Protein AF-A0A967Z069-F1 (afdb_monomer_lite)

Secondary structure (DSSP, 8-state):
--------------HHHHHHHHHHHHHHT--HHHHHHHHHHHHHHHHHHT-

Foldseek 3Di:
DDPPPDDDDDDDDDPVVVVVLVVVCVVVVHDSVVVVVVVVVVVVVVVVVVD

Radius of gyration: 13.55 Å; chains: 1; bounding box: 30×25×36 Å

Sequence (51 aa):
MSKETKQFTTIKIWIETRRKLRQIAALTDRNMVEVIDDLATKDLKRLQKGK

pLDDT: mean 91.18, std 14.05, range [43.41, 98.56]

Structure (mmCIF, N/CA/C/O backbone):
data_AF-A0A967Z069-F1
#
_entry.id   AF-A0A967Z069-F1
#
loop_
_atom_site.group_PDB
_atom_site.id
_atom_site.type_symbol
_atom_site.label_atom_id
_atom_site.label_alt_id
_atom_site.label_comp_id
_atom_site.label_asym_id
_atom_site.label_entity_id
_atom_site.label_seq_id
_atom_site.pdbx_PDB_ins_code
_atom_site.Cartn_x
_atom_site.Cartn_y
_atom_site.Cartn_z
_atom_site.occupancy
_atom_site.B_iso_or_equiv
_atom_site.auth_seq_id
_atom_site.auth_comp_id
_atom_site.auth_asym_id
_atom_site.auth_atom_id
_atom_site.pdbx_PDB_model_num
ATOM 1 N N . MET A 1 1 ? -17.815 10.846 -21.449 1.00 43.41 1 MET A N 1
ATOM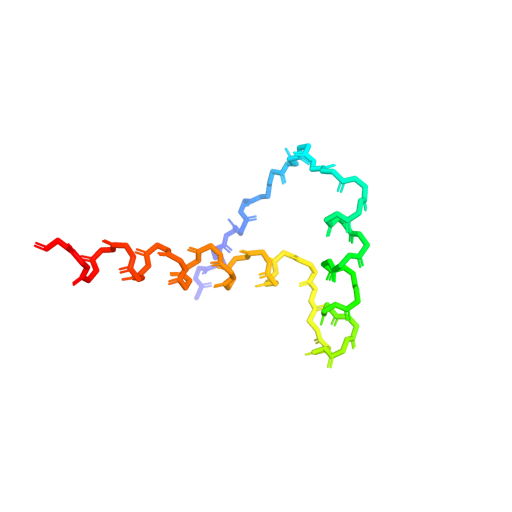 2 C CA . MET A 1 1 ? -17.196 10.363 -20.196 1.00 43.41 1 MET A CA 1
ATOM 3 C C . MET A 1 1 ? -15.928 11.157 -19.961 1.00 43.41 1 MET A C 1
ATOM 5 O O . MET A 1 1 ? -14.969 10.980 -20.704 1.00 43.41 1 MET A O 1
ATOM 9 N N . SER A 1 2 ? -15.950 12.089 -19.013 1.00 45.09 2 SER A N 1
ATOM 10 C CA . SER A 1 2 ? -14.768 12.869 -18.644 1.00 45.09 2 SER A CA 1
ATOM 11 C C . SER A 1 2 ? -13.695 11.910 -18.126 1.00 45.09 2 SER A C 1
ATOM 13 O O . SER A 1 2 ? -13.947 11.158 -17.189 1.00 45.09 2 SER A O 1
ATOM 15 N N . LYS A 1 3 ? -12.525 11.876 -18.771 1.00 54.47 3 LYS A N 1
ATOM 16 C CA . LYS A 1 3 ? -11.360 11.166 -18.235 1.00 54.47 3 LYS A CA 1
ATOM 17 C C . LYS A 1 3 ? -10.921 11.930 -16.989 1.00 54.47 3 LYS A C 1
ATOM 19 O O . LYS A 1 3 ? -10.321 12.991 -17.118 1.00 54.47 3 LYS A O 1
ATOM 24 N N . GLU A 1 4 ? -11.254 11.436 -15.801 1.00 65.75 4 GLU A N 1
ATOM 25 C CA . GLU A 1 4 ? -10.641 11.944 -14.576 1.00 65.75 4 GLU A CA 1
ATOM 26 C C . GLU A 1 4 ? -9.141 11.651 -14.641 1.00 65.75 4 GLU A C 1
ATOM 28 O O . GLU A 1 4 ? -8.698 10.499 -14.626 1.00 65.75 4 GLU A O 1
ATOM 33 N N . THR A 1 5 ? -8.347 12.706 -14.785 1.00 76.44 5 THR A N 1
ATOM 34 C CA . THR A 1 5 ? -6.892 12.604 -14.786 1.00 76.44 5 THR A CA 1
ATOM 35 C C . THR A 1 5 ? -6.442 12.271 -13.369 1.00 76.44 5 THR A C 1
ATOM 37 O O . THR A 1 5 ? -6.438 13.138 -12.496 1.00 76.44 5 THR A O 1
ATOM 40 N N . LYS A 1 6 ? -6.062 11.011 -13.122 1.00 83.94 6 LYS A N 1
ATOM 41 C CA . LYS A 1 6 ? -5.448 10.614 -11.849 1.00 83.94 6 LYS A CA 1
ATOM 42 C C . LYS A 1 6 ? -4.156 11.413 -11.650 1.00 83.94 6 LYS A C 1
ATOM 44 O O . LYS A 1 6 ? -3.255 11.350 -12.487 1.00 83.94 6 LYS A O 1
ATOM 49 N N . GLN A 1 7 ? -4.080 12.176 -10.562 1.00 92.38 7 GLN A N 1
ATOM 50 C CA . GLN A 1 7 ? -2.869 12.894 -10.168 1.00 92.38 7 GLN A CA 1
ATOM 51 C C . GLN A 1 7 ? -1.982 11.970 -9.331 1.00 92.38 7 GLN A C 1
ATOM 53 O O . GLN A 1 7 ? -2.460 11.324 -8.399 1.00 92.38 7 GLN A O 1
ATOM 58 N N . PHE A 1 8 ? -0.692 11.909 -9.656 1.00 92.62 8 PHE A N 1
ATOM 59 C CA . PHE A 1 8 ? 0.278 11.078 -8.945 1.00 92.62 8 PHE A CA 1
ATOM 60 C C . PHE A 1 8 ? 1.318 11.952 -8.250 1.00 92.62 8 PHE A C 1
ATOM 62 O O . PHE A 1 8 ? 1.748 12.972 -8.782 1.00 92.62 8 PHE A O 1
ATOM 69 N N . THR A 1 9 ? 1.751 11.516 -7.070 1.00 95.12 9 THR A N 1
ATOM 70 C CA . THR A 1 9 ? 2.863 12.118 -6.332 1.00 95.12 9 THR A CA 1
ATOM 71 C C . THR A 1 9 ? 3.860 11.041 -5.915 1.00 95.12 9 THR A C 1
ATOM 73 O O . THR A 1 9 ? 3.556 9.847 -5.944 1.00 95.12 9 THR A O 1
ATOM 76 N N . THR A 1 10 ? 5.062 11.459 -5.527 1.00 95.81 10 THR A N 1
ATOM 77 C CA . THR A 1 10 ? 6.102 10.564 -5.013 1.00 95.81 10 THR A CA 1
ATOM 78 C C . THR A 1 10 ? 6.241 10.751 -3.508 1.00 95.81 10 THR A C 1
ATOM 80 O O . THR A 1 10 ? 6.326 11.876 -3.023 1.00 95.81 10 THR A O 1
ATOM 83 N N . ILE A 1 11 ? 6.318 9.645 -2.769 1.00 95.81 11 ILE A N 1
ATOM 84 C CA . ILE A 1 11 ? 6.550 9.643 -1.322 1.00 95.81 11 ILE A CA 1
ATOM 85 C C . ILE A 1 11 ? 7.863 8.937 -0.989 1.00 95.81 11 ILE A C 1
ATOM 87 O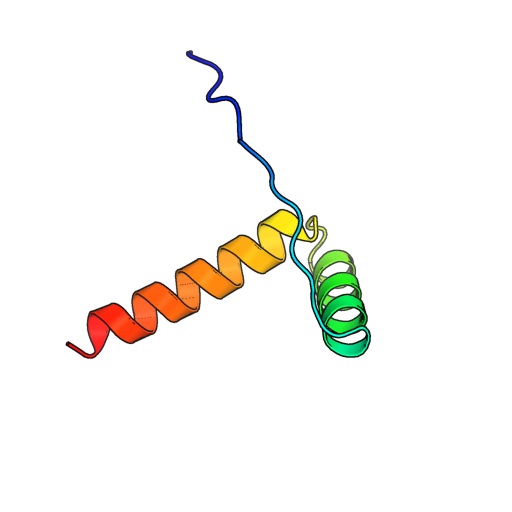 O . ILE A 1 11 ? 8.277 7.997 -1.672 1.00 95.81 11 ILE A O 1
ATOM 91 N N . LYS A 1 12 ? 8.514 9.368 0.093 1.00 97.56 12 LYS A N 1
ATOM 92 C CA . LYS A 1 12 ? 9.629 8.624 0.686 1.00 97.56 12 LYS A CA 1
ATOM 93 C C . LYS A 1 12 ? 9.063 7.553 1.618 1.00 97.56 12 LYS A C 1
ATOM 95 O O . LYS A 1 12 ? 8.252 7.859 2.484 1.00 97.56 12 LYS A O 1
ATOM 100 N N . ILE A 1 13 ? 9.510 6.313 1.447 1.00 97.12 13 ILE A N 1
ATOM 101 C CA . ILE A 1 13 ? 9.166 5.174 2.309 1.00 97.12 13 ILE A CA 1
ATOM 102 C C . ILE A 1 13 ? 10.417 4.349 2.601 1.00 97.12 13 ILE A C 1
ATOM 104 O O . ILE A 1 13 ? 11.376 4.366 1.827 1.00 97.12 13 ILE A O 1
ATOM 108 N N . TRP A 1 14 ? 10.393 3.595 3.698 1.00 98.56 14 TRP A N 1
ATOM 109 C CA . TRP A 1 14 ? 11.465 2.664 4.040 1.00 98.56 14 TRP A CA 1
ATOM 110 C C . TRP A 1 14 ? 11.660 1.606 2.950 1.00 98.56 14 TRP A C 1
ATOM 112 O O . TRP A 1 14 ? 10.696 1.132 2.339 1.00 98.56 14 TRP A O 1
ATOM 122 N N . ILE A 1 15 ? 12.914 1.194 2.739 1.00 98.44 15 ILE A N 1
ATOM 123 C CA . ILE A 1 15 ? 13.260 0.213 1.703 1.00 98.44 15 ILE A CA 1
ATOM 124 C C . ILE A 1 15 ? 12.540 -1.123 1.918 1.00 98.44 15 ILE A C 1
ATOM 126 O O . ILE A 1 15 ? 12.011 -1.699 0.967 1.00 98.44 15 ILE A O 1
ATOM 130 N N . GLU A 1 16 ? 12.422 -1.561 3.172 1.00 98.56 16 GLU A N 1
ATOM 131 C CA . GLU A 1 16 ? 11.704 -2.783 3.534 1.00 98.56 16 GLU A CA 1
ATOM 132 C C . GLU A 1 16 ? 10.202 -2.670 3.264 1.00 98.56 16 GLU A C 1
ATOM 134 O O . GLU A 1 16 ? 9.594 -3.596 2.729 1.00 98.56 16 GLU A O 1
ATOM 139 N N . THR A 1 17 ? 9.597 -1.510 3.534 1.00 98.12 17 THR A N 1
ATOM 140 C CA . THR A 1 17 ? 8.191 -1.257 3.189 1.00 98.12 17 THR A CA 1
ATOM 141 C C . THR A 1 17 ? 7.979 -1.337 1.680 1.00 98.12 17 THR A C 1
ATOM 143 O O . THR A 1 17 ? 7.051 -1.999 1.223 1.00 98.12 17 THR A O 1
ATOM 146 N N . ARG A 1 18 ? 8.878 -0.747 0.882 1.00 98.00 18 ARG A N 1
ATOM 147 C CA . ARG A 1 18 ? 8.820 -0.847 -0.584 1.00 98.00 18 ARG A CA 1
ATOM 148 C C . ARG A 1 18 ? 8.934 -2.294 -1.072 1.00 98.00 18 ARG A C 1
ATOM 150 O O . ARG A 1 18 ? 8.233 -2.667 -2.010 1.00 98.00 18 ARG A O 1
ATOM 157 N N . ARG A 1 19 ? 9.799 -3.112 -0.458 1.00 98.38 19 ARG A N 1
ATOM 158 C CA . ARG A 1 19 ? 9.928 -4.545 -0.783 1.00 98.38 19 ARG A CA 1
ATOM 159 C C . ARG A 1 19 ? 8.628 -5.299 -0.506 1.00 98.38 19 ARG A C 1
ATOM 161 O O . ARG A 1 19 ? 8.152 -6.003 -1.392 1.00 98.38 19 ARG A O 1
ATOM 168 N N . LYS A 1 20 ? 8.014 -5.082 0.662 1.00 98.38 20 LYS A N 1
ATOM 169 C CA . LYS A 1 20 ? 6.713 -5.674 1.021 1.00 98.38 20 LYS A CA 1
ATOM 170 C C . LYS A 1 20 ? 5.612 -5.272 0.037 1.00 98.38 20 LYS A C 1
ATOM 172 O O . LYS A 1 20 ? 4.898 -6.132 -0.465 1.00 98.38 20 LYS A O 1
ATOM 177 N N . LEU A 1 21 ? 5.518 -3.984 -0.304 1.00 98.06 21 LEU A N 1
ATOM 178 C CA . LEU A 1 21 ? 4.530 -3.482 -1.268 1.00 98.06 21 LEU A CA 1
ATOM 179 C C . LEU A 1 21 ? 4.699 -4.108 -2.658 1.00 98.06 21 LEU A C 1
ATOM 181 O O . LEU A 1 21 ? 3.706 -4.463 -3.286 1.00 98.06 21 LEU A O 1
ATOM 185 N N . ARG A 1 22 ? 5.941 -4.300 -3.122 1.00 98.00 22 ARG A N 1
ATOM 186 C CA . ARG A 1 22 ? 6.223 -5.003 -4.385 1.00 98.00 22 ARG A CA 1
ATOM 187 C C . ARG A 1 22 ? 5.779 -6.462 -4.362 1.00 98.00 22 ARG A C 1
ATOM 189 O O . ARG A 1 22 ? 5.224 -6.927 -5.348 1.00 98.00 22 ARG A O 1
ATOM 196 N N . GLN A 1 23 ? 6.020 -7.171 -3.262 1.00 98.44 23 GLN A N 1
ATOM 197 C CA . GLN A 1 23 ? 5.575 -8.558 -3.125 1.00 98.44 23 GLN A CA 1
ATOM 198 C C . GLN A 1 23 ? 4.048 -8.64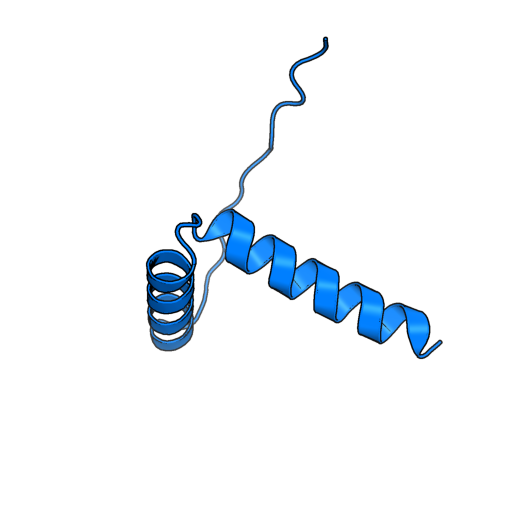7 -3.140 1.00 98.44 23 GLN A C 1
ATOM 200 O O . GLN A 1 23 ? 3.501 -9.461 -3.870 1.00 98.44 23 GLN A O 1
ATOM 205 N N . ILE A 1 24 ? 3.355 -7.766 -2.410 1.00 98.12 24 ILE A N 1
ATOM 206 C CA . ILE A 1 24 ? 1.885 -7.710 -2.418 1.00 98.12 24 ILE A CA 1
ATOM 207 C C . ILE A 1 24 ? 1.358 -7.407 -3.824 1.00 98.12 24 ILE A C 1
ATOM 209 O O . ILE A 1 24 ? 0.430 -8.067 -4.280 1.00 98.12 24 ILE A O 1
ATOM 213 N N . ALA A 1 25 ? 1.949 -6.431 -4.515 1.00 98.19 25 ALA A N 1
ATOM 214 C CA . ALA A 1 25 ? 1.600 -6.091 -5.892 1.00 98.19 25 ALA A CA 1
ATOM 215 C C . ALA A 1 25 ? 1.708 -7.319 -6.815 1.00 98.19 25 ALA A C 1
ATOM 217 O O . ALA A 1 25 ? 0.737 -7.665 -7.480 1.00 98.19 25 ALA A O 1
ATOM 218 N N . ALA A 1 26 ? 2.835 -8.040 -6.759 1.00 98.00 26 ALA A N 1
ATOM 219 C CA . ALA A 1 26 ? 3.052 -9.255 -7.545 1.00 98.00 26 ALA A CA 1
ATOM 220 C C . ALA A 1 26 ? 2.074 -10.389 -7.191 1.00 98.00 26 ALA A C 1
ATOM 222 O O . ALA A 1 26 ? 1.534 -11.033 -8.080 1.00 98.00 26 ALA A O 1
ATOM 223 N N . LEU A 1 27 ? 1.818 -10.618 -5.900 1.00 98.31 27 LEU A N 1
ATOM 224 C CA . LEU A 1 27 ? 0.914 -11.674 -5.429 1.00 98.31 27 LEU A CA 1
ATOM 225 C C . LEU A 1 27 ? -0.561 -11.397 -5.739 1.00 98.31 27 LEU A C 1
ATOM 227 O O . LEU A 1 27 ? -1.364 -12.324 -5.733 1.00 98.31 27 LEU A O 1
ATOM 231 N N . THR A 1 28 ? -0.929 -10.132 -5.952 1.00 97.12 28 THR A N 1
ATOM 232 C CA . THR A 1 28 ? -2.322 -9.724 -6.186 1.00 97.12 28 THR A CA 1
ATOM 233 C C . THR A 1 28 ? -2.595 -9.276 -7.617 1.00 97.12 28 THR A C 1
ATOM 235 O O . THR A 1 28 ? -3.709 -8.842 -7.880 1.00 97.12 28 THR A O 1
ATOM 238 N N . ASP A 1 29 ? -1.607 -9.372 -8.514 1.00 96.81 29 ASP A N 1
ATOM 239 C CA . ASP A 1 29 ? -1.674 -8.872 -9.896 1.00 96.81 29 ASP A CA 1
ATOM 240 C C . ASP A 1 29 ? -2.153 -7.406 -9.984 1.00 96.81 29 ASP A C 1
ATOM 242 O O . ASP A 1 29 ? -2.968 -7.018 -10.816 1.00 96.81 29 ASP A O 1
ATOM 246 N N . ARG A 1 30 ? -1.664 -6.570 -9.056 1.00 96.56 30 ARG A N 1
ATOM 247 C CA . ARG A 1 30 ? -1.989 -5.135 -8.955 1.00 96.56 30 ARG A CA 1
ATOM 248 C C . ARG A 1 30 ? -0.735 -4.288 -9.045 1.00 96.56 30 ARG A C 1
ATOM 250 O O . ARG A 1 30 ? 0.362 -4.740 -8.719 1.00 96.56 30 ARG A O 1
ATOM 257 N N . ASN A 1 31 ? -0.882 -3.012 -9.395 1.00 96.56 31 ASN A N 1
ATOM 258 C CA . ASN A 1 31 ? 0.239 -2.075 -9.292 1.00 96.56 31 A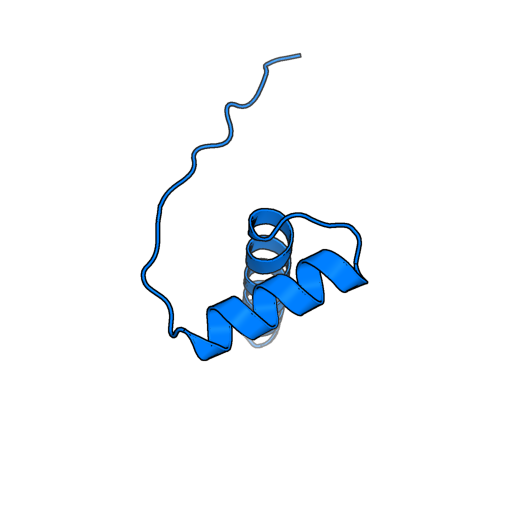SN A CA 1
ATOM 259 C C . ASN A 1 31 ? 0.409 -1.546 -7.851 1.00 96.56 31 ASN A C 1
ATOM 261 O O . ASN A 1 31 ? -0.510 -1.570 -7.034 1.00 96.56 31 ASN A O 1
ATOM 265 N N . MET A 1 32 ? 1.601 -1.036 -7.514 1.00 96.44 32 MET A N 1
ATOM 266 C CA . MET A 1 32 ? 1.873 -0.551 -6.149 1.00 96.44 32 MET A CA 1
ATOM 267 C C . MET A 1 32 ? 0.990 0.633 -5.733 1.00 96.44 32 MET A C 1
ATOM 269 O O . MET A 1 32 ? 0.769 0.810 -4.539 1.00 96.44 32 MET A O 1
ATOM 273 N N . VAL A 1 33 ? 0.517 1.452 -6.679 1.00 96.31 33 VAL A N 1
ATOM 274 C CA . VAL A 1 33 ? -0.348 2.598 -6.361 1.00 96.31 33 VAL A CA 1
ATOM 275 C C . VAL A 1 33 ? -1.694 2.096 -5.849 1.00 96.31 33 VAL A C 1
ATOM 277 O O . VAL A 1 33 ? -2.131 2.537 -4.795 1.00 96.31 33 VAL A O 1
ATOM 280 N N . GLU A 1 34 ? -2.291 1.114 -6.522 1.00 96.56 34 GLU A N 1
ATOM 281 C CA . GLU A 1 34 ? -3.534 0.461 -6.087 1.00 96.56 34 GLU A CA 1
ATOM 282 C C . GLU A 1 34 ? -3.385 -0.230 -4.733 1.00 96.56 34 GLU A C 1
ATOM 284 O O . GLU A 1 34 ? -4.284 -0.167 -3.899 1.00 96.56 34 GLU A O 1
ATOM 289 N N . VAL A 1 35 ? -2.237 -0.869 -4.486 1.00 97.38 35 VAL A N 1
ATOM 290 C CA . VAL A 1 35 ? -1.956 -1.488 -3.184 1.00 97.38 35 VAL A CA 1
ATOM 291 C C . VAL A 1 35 ? -1.906 -0.435 -2.074 1.00 97.38 35 VAL A C 1
ATOM 293 O O . VAL A 1 35 ? -2.500 -0.638 -1.017 1.00 97.38 35 VAL A O 1
ATOM 296 N N . ILE A 1 36 ? -1.205 0.682 -2.293 1.00 96.88 36 ILE A N 1
ATOM 297 C CA . ILE A 1 36 ? -1.099 1.768 -1.307 1.00 96.88 36 ILE A CA 1
ATOM 298 C C . ILE A 1 36 ? -2.466 2.422 -1.070 1.00 96.88 36 ILE A C 1
ATOM 300 O O . ILE A 1 36 ? -2.828 2.653 0.083 1.00 96.88 36 ILE A O 1
ATOM 304 N N . ASP A 1 37 ? -3.222 2.685 -2.135 1.00 96.56 37 ASP A N 1
ATOM 305 C CA . ASP A 1 37 ? -4.549 3.305 -2.071 1.00 96.56 37 ASP A CA 1
ATOM 306 C C . ASP A 1 37 ? -5.548 2.449 -1.278 1.00 96.56 37 ASP A C 1
ATOM 308 O O . ASP A 1 37 ? -6.235 2.941 -0.380 1.00 96.56 37 ASP A O 1
ATOM 312 N N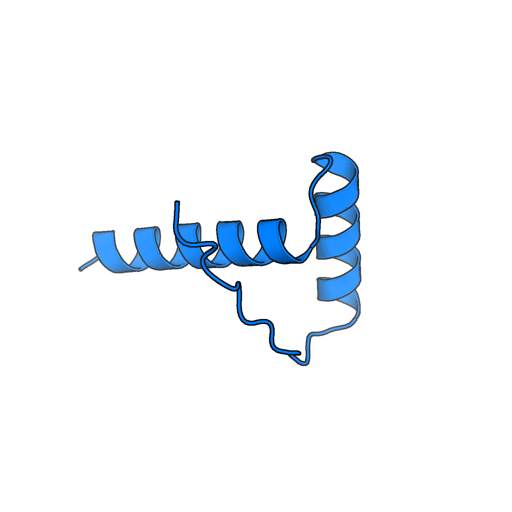 . ASP A 1 38 ? -5.562 1.138 -1.528 1.00 96.88 38 ASP A N 1
ATOM 313 C CA . ASP A 1 38 ? -6.402 0.180 -0.809 1.00 96.88 38 ASP A CA 1
ATOM 314 C C . ASP A 1 38 ? -6.033 0.107 0.684 1.00 96.88 38 ASP A C 1
ATOM 316 O O . ASP A 1 38 ? -6.913 0.145 1.548 1.00 96.88 38 ASP A O 1
ATOM 320 N N . LEU A 1 39 ? -4.735 0.068 1.012 1.00 96.38 39 LEU A N 1
ATOM 321 C CA . LEU A 1 39 ? -4.262 0.087 2.402 1.00 96.38 39 LEU A CA 1
ATOM 322 C C . LEU A 1 39 ? -4.673 1.375 3.128 1.00 96.38 39 LEU A C 1
ATOM 324 O O . LEU A 1 39 ? -5.210 1.305 4.236 1.00 96.38 39 LEU A O 1
ATOM 328 N N . ALA A 1 40 ? -4.467 2.536 2.501 1.00 96.38 40 ALA A N 1
ATOM 329 C CA . ALA A 1 40 ? -4.828 3.831 3.070 1.00 96.38 40 ALA A CA 1
ATOM 330 C C . ALA A 1 40 ? -6.346 3.958 3.264 1.00 96.38 40 ALA A C 1
ATOM 332 O O . ALA A 1 40 ? -6.810 4.350 4.335 1.00 96.38 40 ALA A O 1
ATOM 333 N N . THR A 1 41 ? -7.130 3.556 2.262 1.00 97.00 41 THR A N 1
ATOM 334 C CA . THR A 1 41 ? -8.597 3.593 2.311 1.00 97.00 41 THR A CA 1
ATOM 335 C C . THR A 1 41 ? -9.146 2.688 3.410 1.00 97.00 41 THR A C 1
ATOM 337 O O . THR A 1 41 ? -10.049 3.088 4.150 1.00 97.00 41 THR A O 1
ATOM 340 N N . LYS A 1 42 ? -8.619 1.465 3.542 1.00 96.38 42 LYS A N 1
ATOM 341 C CA . LYS A 1 42 ? -9.037 0.521 4.587 1.00 96.38 42 LYS A CA 1
ATOM 342 C C . LYS A 1 42 ? -8.756 1.068 5.978 1.00 96.38 42 LYS A C 1
ATOM 344 O O . LYS A 1 42 ? -9.646 1.022 6.830 1.00 96.38 42 LYS A O 1
ATOM 349 N N . ASP A 1 43 ? -7.558 1.603 6.199 1.00 97.19 43 ASP A N 1
ATOM 350 C CA . ASP A 1 43 ? -7.191 2.126 7.511 1.00 97.19 43 ASP A CA 1
ATOM 351 C C . ASP A 1 43 ? -7.981 3.394 7.860 1.00 97.19 43 ASP A C 1
ATOM 353 O O . ASP A 1 43 ? -8.525 3.498 8.959 1.00 97.19 43 ASP A O 1
ATOM 357 N N . LEU A 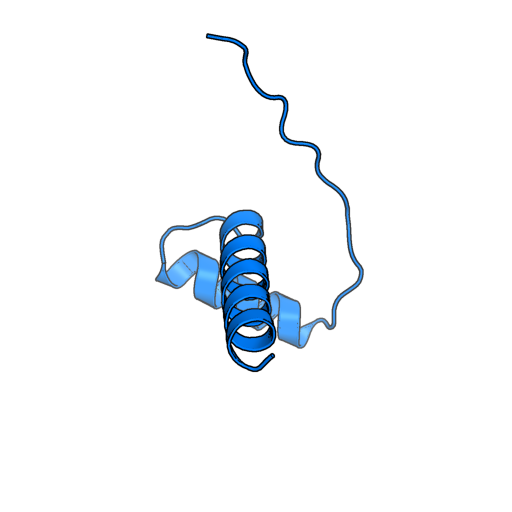1 44 ? -8.180 4.296 6.894 1.00 96.62 44 LEU A N 1
ATOM 358 C CA . LEU A 1 44 ? -9.011 5.485 7.082 1.00 96.62 44 LEU A CA 1
ATOM 359 C C . LEU A 1 44 ? -10.453 5.118 7.457 1.00 96.62 44 LEU A C 1
ATOM 361 O O . LEU A 1 44 ? -10.992 5.656 8.423 1.00 96.62 44 LEU A O 1
ATOM 365 N N . LYS A 1 45 ? -11.068 4.161 6.748 1.00 96.62 45 LYS A N 1
ATOM 366 C CA . LYS A 1 45 ? -12.421 3.671 7.068 1.00 96.62 45 LYS A CA 1
ATOM 367 C C . LYS A 1 45 ? -12.491 3.056 8.464 1.00 96.62 45 LYS A C 1
ATOM 369 O O . LYS A 1 45 ? -13.475 3.266 9.172 1.00 96.62 45 LYS A O 1
ATOM 374 N N . ARG A 1 46 ? -11.471 2.293 8.867 1.00 96.12 46 ARG A N 1
ATOM 375 C CA . ARG A 1 46 ? -11.377 1.707 10.212 1.00 96.12 46 ARG A CA 1
ATOM 376 C C . ARG A 1 46 ? -11.340 2.797 11.284 1.00 96.12 46 ARG A C 1
ATOM 378 O O . ARG A 1 46 ? -12.074 2.699 12.260 1.00 96.12 46 ARG A O 1
ATOM 385 N N . LEU A 1 47 ? -10.536 3.840 11.078 1.00 96.19 47 LEU A N 1
ATOM 386 C CA . LEU A 1 47 ? -10.405 4.968 12.005 1.00 96.19 47 LEU A CA 1
ATOM 387 C C . LEU A 1 47 ? -11.674 5.832 12.073 1.00 96.19 47 LEU A C 1
ATOM 389 O O . LEU A 1 47 ? -12.024 6.314 13.145 1.00 96.19 47 LEU A O 1
ATOM 393 N N . GLN A 1 48 ? -12.384 6.008 10.957 1.00 94.69 48 GLN A N 1
ATOM 394 C CA . GLN A 1 48 ? -13.642 6.763 10.911 1.00 94.69 48 GLN A CA 1
ATOM 395 C C . GLN A 1 48 ? -14.803 6.045 11.609 1.00 94.69 48 GLN A C 1
ATOM 397 O O . GLN A 1 48 ? -15.638 6.712 12.203 1.00 94.69 48 GLN A O 1
ATOM 402 N N . LYS A 1 49 ? -14.853 4.707 11.563 1.00 88.00 49 LYS A N 1
ATOM 403 C CA . LYS A 1 49 ? -15.882 3.901 12.249 1.00 88.00 49 LYS A CA 1
ATOM 404 C C . LYS A 1 49 ? -15.702 3.816 13.769 1.00 88.00 49 LYS A C 1
ATOM 406 O O . LYS A 1 49 ? -16.612 3.366 14.451 1.00 88.00 49 LYS A O 1
ATOM 411 N N . GLY A 1 50 ? -14.519 4.163 14.276 1.00 72.25 50 GLY A N 1
ATOM 412 C CA . GLY A 1 50 ? -14.211 4.201 15.709 1.00 72.25 50 GLY A CA 1
ATOM 413 C C . GLY A 1 50 ? -14.407 5.577 16.357 1.00 72.25 50 GLY A C 1
ATOM 414 O O . GLY A 1 50 ? -13.953 5.762 17.484 1.00 72.25 50 GLY A O 1
ATOM 415 N N . LYS A 1 51 ? -15.015 6.532 15.640 1.00 51.47 51 LYS A N 1
ATOM 416 C CA . LYS A 1 51 ? -15.561 7.790 16.168 1.00 51.47 51 LYS A CA 1
ATOM 417 C C . LYS A 1 51 ? -17.074 7.671 16.284 1.00 51.47 51 LYS A C 1
ATOM 419 O O . LYS A 1 51 ? -17.616 8.324 17.197 1.00 51.47 51 LYS A O 1
#